Protein AF-X1BD32-F1 (afdb_monomer_lite)

Radius of gyration: 15.85 Å; chains: 1; bounding box: 41×22×46 Å

Secondary structure (DSSP, 8-state):
-------SS-HHHHHHHHHHSTTPPPP-GGG-----HHHHHHHHHHTTTTEEEEEEEEEE--TTHHHHHH-HHHHHTT-S-THHHHEEEEEEEEEE--

Organism: NCBI:txid412755

Foldseek 3Di:
DQKAAADLDDPVVVQVVQVPDPPDDDDPVVRYPNDQPVSVVVVVVVCVVFKDWPDKDFDWDCVCVVVCVVCVVVRVVRDPDCCSVTGPTMDIDIDTDD

Structure (mmCIF, N/CA/C/O backbone):
data_AF-X1BD32-F1
#
_entry.id   AF-X1BD32-F1
#
loop_
_atom_site.group_PDB
_atom_site.id
_atom_site.type_symbol
_atom_site.label_atom_id
_atom_site.label_alt_id
_atom_site.label_comp_id
_atom_site.label_asym_id
_atom_site.label_entity_id
_atom_site.label_seq_id
_atom_site.pdbx_PDB_ins_code
_atom_site.Cartn_x
_atom_site.Cartn_y
_atom_site.Cartn_z
_atom_site.occupancy
_atom_site.B_iso_or_equiv
_atom_site.auth_seq_id
_atom_site.auth_comp_id
_atom_site.auth_asym_id
_atom_site.auth_atom_id
_atom_site.pdbx_PDB_model_num
ATOM 1 N N . SER A 1 1 ? 0.622 5.946 14.887 1.00 58.03 1 SER A N 1
ATOM 2 C CA . SER A 1 1 ? 0.197 5.715 13.492 1.00 58.03 1 SER A CA 1
ATOM 3 C C . SER A 1 1 ? 0.683 4.340 13.071 1.00 58.03 1 SER A C 1
ATOM 5 O O . SER A 1 1 ? 1.657 3.856 13.636 1.00 58.03 1 SER A O 1
ATOM 7 N N . ILE A 1 2 ? -0.015 3.679 12.151 1.00 61.94 2 ILE A N 1
ATOM 8 C CA . ILE A 1 2 ? 0.370 2.348 11.664 1.00 61.94 2 ILE A CA 1
ATOM 9 C C . ILE A 1 2 ? 0.954 2.532 10.262 1.00 61.94 2 ILE A C 1
ATOM 11 O O . ILE A 1 2 ? 0.202 2.957 9.390 1.00 61.94 2 ILE A O 1
ATOM 15 N N . PRO A 1 3 ? 2.253 2.265 10.034 1.00 65.38 3 PRO A N 1
ATOM 16 C CA . PRO A 1 3 ? 2.875 2.505 8.737 1.00 65.38 3 PRO A CA 1
ATOM 17 C C . PRO A 1 3 ? 2.373 1.509 7.680 1.00 65.38 3 PRO A C 1
ATOM 19 O O . PRO A 1 3 ? 2.254 0.310 7.947 1.00 65.38 3 PRO A O 1
ATOM 22 N N . TYR A 1 4 ? 2.105 2.010 6.472 1.00 70.94 4 TYR A N 1
ATOM 23 C CA . TYR A 1 4 ? 1.751 1.231 5.281 1.00 70.94 4 TYR A CA 1
ATOM 24 C C . TYR A 1 4 ? 2.894 1.276 4.267 1.00 70.94 4 TYR A C 1
ATOM 26 O O . TYR A 1 4 ? 3.280 2.368 3.867 1.00 70.94 4 TYR A O 1
ATOM 34 N N . TRP A 1 5 ? 3.455 0.118 3.903 1.00 71.50 5 TRP A N 1
ATOM 35 C CA . TRP A 1 5 ? 4.610 0.030 3.005 1.00 71.50 5 TRP A CA 1
ATOM 36 C C . TRP A 1 5 ? 4.477 -1.196 2.083 1.00 71.50 5 TRP A C 1
ATOM 38 O O . TRP A 1 5 ? 4.628 -2.344 2.521 1.00 71.50 5 TRP A O 1
ATOM 48 N N . HIS A 1 6 ? 4.213 -0.946 0.800 1.00 77.25 6 HIS A N 1
ATOM 49 C CA . HIS A 1 6 ? 3.935 -1.952 -0.228 1.00 77.25 6 HIS A CA 1
ATOM 50 C C . HIS A 1 6 ? 5.109 -2.106 -1.209 1.00 77.25 6 HIS A C 1
ATOM 52 O O . HIS A 1 6 ? 5.806 -1.144 -1.513 1.00 77.25 6 HIS A O 1
ATOM 58 N N . LEU A 1 7 ? 5.320 -3.322 -1.727 1.00 81.69 7 LEU A N 1
ATOM 59 C CA . LEU A 1 7 ? 6.225 -3.580 -2.849 1.00 81.69 7 LEU A CA 1
ATOM 60 C C . LEU A 1 7 ? 5.409 -3.970 -4.081 1.00 81.69 7 LEU A C 1
ATOM 62 O O . LEU A 1 7 ? 4.757 -5.011 -4.077 1.00 81.69 7 LEU A O 1
ATOM 66 N N . LEU A 1 8 ? 5.505 -3.168 -5.142 1.00 82.62 8 LEU A N 1
ATOM 67 C CA . LEU A 1 8 ? 4.859 -3.449 -6.431 1.00 82.62 8 LEU A CA 1
ATOM 68 C C . LEU A 1 8 ? 5.576 -4.536 -7.240 1.00 82.62 8 LEU A C 1
ATOM 70 O O . LEU A 1 8 ? 4.963 -5.227 -8.053 1.00 82.62 8 LEU A O 1
ATOM 74 N N . PHE A 1 9 ? 6.879 -4.692 -7.019 1.00 84.88 9 PHE A N 1
ATOM 75 C CA . PHE A 1 9 ? 7.725 -5.629 -7.747 1.00 84.88 9 PHE A CA 1
ATOM 76 C C . PHE A 1 9 ? 8.258 -6.730 -6.827 1.00 84.88 9 PHE A C 1
ATOM 78 O O . PHE A 1 9 ? 8.369 -6.525 -5.613 1.00 84.88 9 PHE A O 1
ATOM 85 N N . PRO A 1 10 ? 8.620 -7.903 -7.384 1.00 85.94 10 PRO A N 1
ATOM 86 C CA . PRO A 1 10 ? 9.257 -8.958 -6.612 1.00 85.94 10 PRO A CA 1
ATOM 87 C C . PRO A 1 10 ? 10.497 -8.438 -5.886 1.00 85.94 10 PRO A C 1
ATOM 89 O O . PRO A 1 10 ? 11.314 -7.728 -6.468 1.00 85.94 10 PRO A O 1
ATOM 92 N N . ARG A 1 11 ? 10.665 -8.843 -4.624 1.00 84.44 11 ARG A N 1
ATOM 93 C CA . ARG A 1 11 ? 11.790 -8.419 -3.775 1.00 84.44 11 ARG A CA 1
ATOM 94 C C . ARG A 1 11 ? 13.144 -8.589 -4.462 1.00 84.44 11 ARG A C 1
ATOM 96 O O . ARG A 1 11 ? 13.970 -7.691 -4.377 1.00 84.44 11 ARG A O 1
ATOM 103 N N . GLN A 1 12 ? 13.351 -9.726 -5.125 1.00 86.31 12 GLN A N 1
ATOM 104 C CA . GLN A 1 12 ? 14.608 -10.032 -5.802 1.00 86.31 12 GLN A CA 1
ATOM 105 C C . GLN A 1 12 ? 14.920 -9.009 -6.901 1.00 86.31 12 GLN A C 1
ATOM 107 O O . GLN A 1 12 ? 16.020 -8.475 -6.939 1.00 86.31 12 GLN A O 1
ATOM 112 N N . LEU A 1 13 ? 13.916 -8.647 -7.704 1.00 87.62 13 LEU A N 1
ATOM 113 C CA . LEU A 1 13 ? 14.056 -7.641 -8.754 1.00 87.62 13 LEU A CA 1
ATOM 114 C C . LEU A 1 13 ? 14.390 -6.258 -8.178 1.00 87.62 13 LEU A C 1
ATOM 116 O O . LEU A 1 13 ? 15.257 -5.564 -8.694 1.00 87.62 13 LEU A O 1
ATOM 120 N N . VAL A 1 14 ? 13.719 -5.865 -7.089 1.00 87.44 14 VAL A N 1
ATOM 121 C CA . VAL A 1 14 ? 13.990 -4.585 -6.412 1.00 87.44 14 VAL A CA 1
ATOM 122 C C . VAL A 1 14 ? 15.406 -4.563 -5.843 1.00 87.44 14 VAL A C 1
ATOM 124 O O . VAL A 1 14 ? 16.103 -3.561 -5.969 1.00 87.44 14 VAL A O 1
ATOM 127 N N . LYS A 1 15 ? 15.846 -5.670 -5.241 1.00 85.81 15 LYS A N 1
ATOM 128 C CA . LYS A 1 15 ? 17.192 -5.801 -4.687 1.00 85.81 15 LYS A CA 1
ATOM 129 C C . LYS A 1 15 ? 18.257 -5.687 -5.780 1.00 85.81 15 LYS A C 1
ATOM 131 O O . LYS A 1 15 ? 19.146 -4.856 -5.651 1.00 85.81 15 LYS A O 1
ATOM 136 N N . GLU A 1 16 ? 18.110 -6.435 -6.871 1.00 89.50 16 GLU A N 1
ATOM 137 C CA . GLU A 1 16 ? 19.014 -6.367 -8.027 1.00 89.50 16 GLU A CA 1
ATOM 138 C C . GLU A 1 16 ? 19.050 -4.972 -8.658 1.00 89.50 16 GLU A C 1
ATOM 140 O O . GLU A 1 16 ? 20.098 -4.520 -9.108 1.00 89.50 16 GLU A O 1
ATOM 145 N N . PHE A 1 17 ? 17.910 -4.278 -8.700 1.00 88.75 17 PHE A N 1
ATOM 146 C CA . PHE A 1 17 ? 17.843 -2.908 -9.197 1.00 88.75 17 PHE A CA 1
ATOM 147 C C . PHE A 1 17 ? 18.625 -1.937 -8.305 1.00 88.75 17 PHE A C 1
ATOM 149 O O . PHE A 1 17 ? 19.418 -1.153 -8.815 1.00 88.75 17 PHE A O 1
ATOM 156 N N . ILE A 1 18 ? 18.438 -2.009 -6.982 1.00 88.12 18 ILE A N 1
ATOM 157 C CA . ILE A 1 18 ? 19.159 -1.162 -6.020 1.00 88.12 18 ILE A CA 1
ATOM 158 C C . ILE A 1 18 ? 20.666 -1.430 -6.087 1.00 88.12 18 ILE A C 1
ATOM 160 O O . ILE A 1 18 ? 21.444 -0.487 -6.079 1.00 88.12 18 ILE A O 1
ATOM 164 N N . GLU A 1 19 ? 21.079 -2.695 -6.191 1.00 88.00 19 GLU A N 1
ATOM 165 C CA . GLU A 1 19 ? 22.494 -3.082 -6.295 1.00 88.00 19 GLU A CA 1
ATOM 166 C C . GLU A 1 19 ? 23.172 -2.553 -7.568 1.00 88.00 19 GLU A C 1
ATOM 168 O O . GLU A 1 19 ? 24.378 -2.323 -7.568 1.00 88.00 19 GLU A O 1
ATOM 173 N N . LYS A 1 20 ? 22.409 -2.349 -8.648 1.00 89.62 20 LYS A N 1
ATOM 174 C CA . LYS A 1 20 ? 22.915 -1.850 -9.937 1.00 89.62 20 LYS A CA 1
ATOM 175 C C . LYS A 1 20 ? 22.911 -0.328 -10.065 1.00 89.62 20 LYS A C 1
ATOM 177 O O . LYS A 1 20 ? 23.497 0.186 -11.013 1.00 89.62 20 LYS A O 1
ATOM 182 N N . MET A 1 21 ? 22.227 0.385 -9.176 1.00 87.06 21 MET A N 1
ATOM 183 C CA . MET A 1 21 ? 22.062 1.834 -9.262 1.00 87.06 21 MET A CA 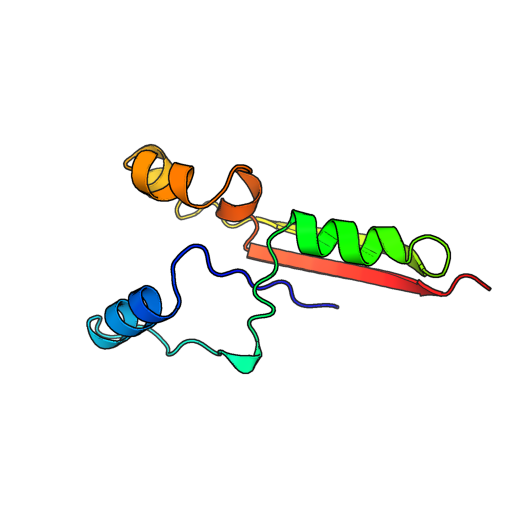1
ATOM 184 C C . MET A 1 21 ? 22.975 2.548 -8.270 1.00 87.06 21 MET A C 1
ATOM 186 O O . MET A 1 21 ? 22.964 2.265 -7.073 1.00 87.06 21 MET A O 1
ATOM 190 N N . GLU A 1 22 ? 23.719 3.540 -8.750 1.00 80.81 22 GLU A N 1
ATOM 191 C CA . GLU A 1 22 ? 24.474 4.429 -7.870 1.00 80.81 22 GLU A CA 1
ATOM 192 C C . GLU A 1 22 ? 23.514 5.346 -7.089 1.00 80.81 22 GLU A C 1
ATOM 194 O O . GLU A 1 22 ? 22.515 5.830 -7.619 1.00 80.81 22 GLU A O 1
ATOM 199 N N . ASN A 1 23 ? 23.822 5.610 -5.815 1.00 79.12 23 ASN A N 1
ATOM 200 C CA . ASN A 1 23 ? 23.112 6.568 -4.950 1.00 79.12 23 ASN A CA 1
ATOM 201 C C . ASN A 1 23 ? 21.661 6.224 -4.547 1.00 79.12 23 ASN A C 1
ATOM 203 O O . ASN A 1 23 ? 20.950 7.093 -4.035 1.00 79.12 23 ASN A O 1
ATOM 207 N N . ILE A 1 24 ? 21.215 4.970 -4.679 1.00 83.94 24 ILE A N 1
ATOM 208 C CA . ILE A 1 24 ? 19.925 4.532 -4.117 1.00 83.94 24 ILE A CA 1
ATOM 209 C C . ILE A 1 24 ? 20.120 3.964 -2.707 1.00 83.94 24 ILE A C 1
ATOM 211 O O . ILE A 1 24 ? 20.981 3.121 -2.460 1.00 83.94 24 ILE A O 1
ATOM 215 N N . ARG A 1 25 ? 19.302 4.422 -1.749 1.00 80.25 25 ARG A N 1
ATOM 216 C CA . ARG A 1 25 ? 19.341 3.899 -0.376 1.00 80.25 25 ARG A CA 1
ATOM 217 C C . ARG A 1 25 ? 18.871 2.440 -0.334 1.00 80.25 25 ARG A C 1
ATOM 219 O O . ARG A 1 25 ? 17.877 2.107 -0.981 1.00 80.25 25 ARG A O 1
ATOM 226 N N . PRO A 1 26 ? 19.508 1.590 0.491 1.00 76.88 26 PRO A N 1
ATOM 227 C CA . PRO A 1 26 ? 19.061 0.221 0.678 1.00 76.88 26 PRO A CA 1
ATOM 228 C C . PRO A 1 26 ? 17.642 0.174 1.249 1.00 76.88 26 PRO A C 1
ATOM 230 O O . PRO A 1 26 ? 17.225 1.013 2.055 1.00 76.88 26 PRO A O 1
ATOM 233 N N . LEU A 1 27 ? 16.902 -0.846 0.827 1.00 77.56 27 LEU A N 1
ATOM 234 C CA . LEU A 1 27 ? 15.529 -1.075 1.245 1.00 77.56 27 LEU A CA 1
ATOM 235 C C . LEU A 1 27 ? 15.481 -1.403 2.745 1.00 77.56 27 LEU A C 1
ATOM 237 O O . LEU A 1 27 ? 16.057 -2.393 3.193 1.00 77.56 27 LEU A O 1
ATOM 241 N N . ALA A 1 28 ? 14.761 -0.599 3.530 1.00 77.50 28 ALA A N 1
ATOM 242 C CA . ALA A 1 28 ? 14.539 -0.868 4.951 1.00 77.50 28 ALA A CA 1
ATOM 243 C C . ALA A 1 28 ? 13.512 -2.000 5.129 1.00 77.50 28 ALA A C 1
ATOM 245 O O . ALA A 1 28 ? 12.343 -1.757 5.427 1.00 77.50 28 ALA A O 1
ATOM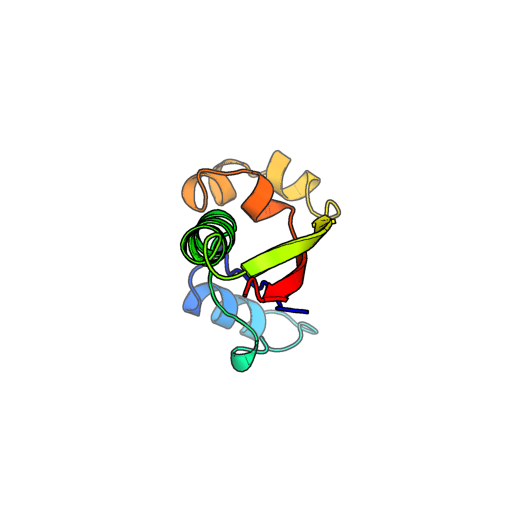 246 N N . GLU A 1 29 ? 13.939 -3.246 4.922 1.00 73.06 29 GLU A N 1
ATOM 247 C CA . GLU A 1 29 ? 13.036 -4.400 4.826 1.00 73.06 29 GLU A CA 1
ATOM 248 C C . GLU A 1 29 ? 12.145 -4.605 6.053 1.00 73.06 29 GLU A C 1
ATOM 250 O O . GLU A 1 29 ? 10.985 -4.986 5.908 1.00 73.06 29 GLU A O 1
ATOM 255 N N . SER A 1 30 ? 12.651 -4.300 7.249 1.00 74.56 30 SER A N 1
ATOM 256 C CA . SER A 1 30 ? 11.898 -4.392 8.506 1.00 74.56 30 SER A CA 1
ATOM 257 C C . SER A 1 30 ? 10.691 -3.452 8.572 1.00 74.56 30 SER A C 1
ATOM 259 O O . SER A 1 30 ? 9.811 -3.644 9.407 1.00 74.56 30 SER A O 1
ATOM 261 N N . LYS A 1 31 ? 10.626 -2.446 7.692 1.00 71.69 31 LYS A N 1
ATOM 262 C CA . LYS A 1 31 ? 9.516 -1.490 7.602 1.00 71.69 31 LYS A CA 1
ATOM 263 C C . LYS A 1 31 ? 8.456 -1.896 6.575 1.00 71.69 31 LYS A C 1
ATOM 265 O O . LYS A 1 31 ? 7.389 -1.291 6.547 1.00 71.69 31 LYS A O 1
ATOM 270 N N . LEU A 1 32 ? 8.714 -2.920 5.755 1.00 74.44 32 LEU A N 1
ATOM 271 C CA . LEU A 1 32 ? 7.790 -3.388 4.721 1.00 74.44 32 LEU A CA 1
ATOM 272 C C . LEU A 1 32 ? 6.769 -4.368 5.303 1.00 74.44 32 LEU A C 1
ATOM 274 O O . LEU A 1 32 ? 7.075 -5.541 5.513 1.00 74.44 32 LEU A O 1
ATOM 278 N N . ASN A 1 33 ? 5.523 -3.928 5.478 1.00 74.44 33 ASN A N 1
ATOM 279 C CA . ASN A 1 33 ? 4.431 -4.846 5.820 1.00 74.44 33 ASN A CA 1
ATOM 280 C C . ASN A 1 33 ? 3.950 -5.670 4.605 1.00 74.44 33 ASN A C 1
ATOM 282 O O . ASN A 1 33 ? 3.310 -6.705 4.781 1.00 74.44 33 ASN A O 1
ATOM 286 N N . ARG A 1 34 ? 4.308 -5.250 3.378 1.00 78.88 34 ARG A N 1
ATOM 287 C CA . ARG A 1 34 ? 3.980 -5.915 2.100 1.00 78.88 34 ARG A CA 1
ATOM 288 C C . ARG A 1 34 ? 2.480 -6.087 1.875 1.00 78.88 34 ARG A C 1
ATOM 290 O O . ARG A 1 34 ? 2.047 -6.983 1.147 1.00 78.88 34 ARG A O 1
ATOM 297 N N . TRP A 1 35 ? 1.669 -5.260 2.516 1.00 83.94 35 TRP A N 1
ATOM 298 C CA . TRP A 1 35 ? 0.233 -5.282 2.312 1.00 83.94 35 TRP A CA 1
ATOM 299 C C . TRP A 1 35 ? -0.100 -4.425 1.100 1.00 83.94 35 TRP A C 1
ATOM 301 O O . TRP A 1 35 ? 0.392 -3.314 0.974 1.00 83.94 35 TRP A O 1
ATOM 311 N N . SER A 1 36 ? -0.951 -4.939 0.215 1.00 84.62 36 SER A N 1
ATOM 312 C CA . SER A 1 36 ? -1.702 -4.083 -0.706 1.00 84.62 36 SER A CA 1
ATOM 313 C C . SER A 1 36 ? -2.674 -3.213 0.094 1.00 84.62 36 SER A C 1
ATOM 315 O O . SER A 1 36 ? -3.118 -3.647 1.165 1.00 84.62 36 SER A O 1
ATOM 317 N N . LEU A 1 37 ? -3.118 -2.091 -0.466 1.00 86.31 37 LEU A N 1
ATOM 318 C CA . LEU A 1 37 ? -4.085 -1.188 0.160 1.00 86.31 37 LEU A CA 1
ATOM 319 C C . LEU A 1 37 ? -5.324 -1.931 0.684 1.00 86.31 37 LEU A C 1
ATOM 321 O O . LEU A 1 37 ? -5.683 -1.811 1.851 1.00 86.31 37 LEU A O 1
ATOM 325 N N . ILE A 1 38 ? -5.889 -2.829 -0.125 1.00 87.62 38 ILE A N 1
ATOM 326 C CA . ILE A 1 38 ? -7.063 -3.628 0.266 1.00 87.62 38 ILE A CA 1
ATOM 327 C C . ILE A 1 38 ? -6.790 -4.569 1.431 1.00 87.62 38 ILE A C 1
ATOM 329 O O . ILE A 1 38 ? -7.635 -4.724 2.303 1.00 87.62 38 ILE A O 1
ATOM 333 N N . LYS A 1 39 ? -5.610 -5.193 1.492 1.00 88.06 39 LYS A N 1
ATOM 334 C CA . LYS A 1 39 ? -5.242 -6.034 2.643 1.00 88.06 39 LYS A CA 1
ATOM 335 C C . LYS A 1 39 ? -5.176 -5.197 3.916 1.00 88.06 39 LYS A C 1
ATOM 337 O O . LYS A 1 39 ? -5.646 -5.655 4.954 1.00 88.06 39 LYS A O 1
ATOM 342 N N . PHE A 1 40 ? -4.635 -3.981 3.828 1.00 88.94 40 PHE A N 1
ATOM 343 C CA . PHE A 1 40 ? -4.618 -3.048 4.948 1.00 88.94 40 PHE A CA 1
ATOM 344 C C . PHE A 1 40 ? -6.046 -2.655 5.357 1.00 88.94 40 PHE A C 1
ATOM 346 O O . PHE A 1 40 ? -6.385 -2.753 6.534 1.00 88.94 40 PHE A O 1
ATOM 353 N N . HIS A 1 41 ? -6.911 -2.279 4.409 1.00 88.31 41 HIS A N 1
ATOM 354 C CA . HIS A 1 41 ? -8.310 -1.931 4.694 1.00 88.31 41 HIS A CA 1
ATOM 355 C C . HIS A 1 41 ? -9.081 -3.096 5.313 1.00 88.31 41 HIS A C 1
ATOM 357 O O . HIS A 1 41 ? -9.652 -2.940 6.389 1.00 88.31 41 HIS A O 1
ATOM 363 N N . ASN A 1 42 ? -9.028 -4.272 4.689 1.00 91.19 42 ASN A N 1
ATOM 364 C 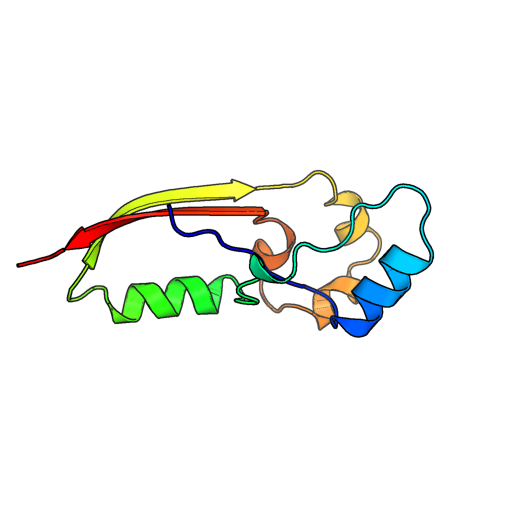CA . ASN A 1 42 ? -9.730 -5.471 5.142 1.00 91.19 42 ASN A CA 1
ATOM 365 C C . ASN A 1 42 ? -9.285 -5.908 6.538 1.00 91.19 42 ASN A C 1
ATOM 367 O O . ASN A 1 42 ? -10.106 -6.380 7.325 1.00 91.19 42 ASN A O 1
ATOM 371 N N . LEU A 1 43 ? -7.996 -5.750 6.860 1.00 89.94 43 LEU A N 1
ATOM 372 C CA . LEU A 1 43 ? -7.498 -6.041 8.198 1.00 89.94 43 LEU A CA 1
ATOM 373 C C . LEU A 1 43 ? -8.234 -5.195 9.232 1.00 89.94 43 LEU A C 1
ATOM 375 O O . LEU A 1 43 ? -8.769 -5.745 10.186 1.00 89.94 43 LEU A O 1
ATOM 379 N N . TRP A 1 44 ? -8.272 -3.876 9.054 1.00 89.38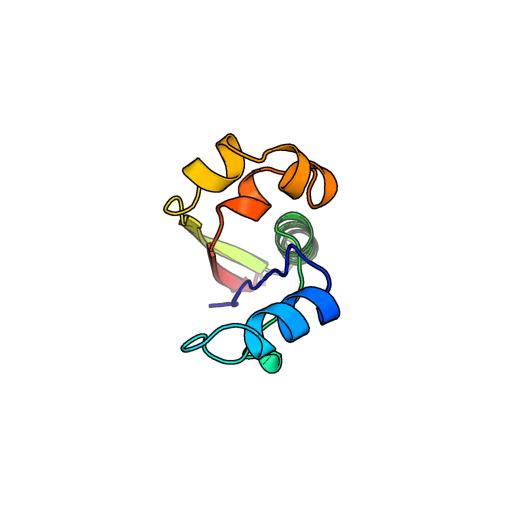 44 TRP A N 1
ATOM 380 C CA . TRP A 1 44 ? -8.881 -2.988 10.044 1.00 89.38 44 TRP A CA 1
ATOM 381 C C . TRP A 1 44 ? -10.399 -3.076 10.063 1.00 89.38 44 TRP A C 1
ATOM 383 O O . TRP A 1 44 ? -10.992 -2.950 11.132 1.00 89.38 44 TRP A O 1
ATOM 393 N N . GLU A 1 45 ? -11.011 -3.372 8.920 1.00 91.25 45 GLU A N 1
ATOM 394 C CA . GLU A 1 45 ? -12.443 -3.631 8.834 1.00 91.25 45 GLU A CA 1
ATOM 395 C C . GLU A 1 45 ? -12.843 -4.867 9.650 1.00 91.25 45 GLU A C 1
ATOM 397 O O . GLU A 1 45 ? -13.837 -4.837 10.367 1.00 91.25 45 GLU A O 1
ATOM 402 N N . LYS A 1 46 ? -12.015 -5.921 9.674 1.00 94.25 46 LYS A N 1
ATOM 403 C CA . LYS A 1 46 ? -12.245 -7.106 10.524 1.00 94.25 46 LYS A CA 1
ATOM 404 C C . LYS A 1 46 ? -12.314 -6.777 12.023 1.00 94.25 46 LYS A C 1
ATOM 406 O O . LYS A 1 46 ? -12.910 -7.533 12.788 1.00 94.25 46 LYS A O 1
ATOM 411 N N . TYR A 1 47 ? -11.694 -5.680 12.452 1.00 93.31 47 TYR A N 1
ATOM 412 C CA . TYR A 1 47 ? -11.707 -5.223 13.842 1.00 93.31 47 TYR A CA 1
ATOM 413 C C . TYR A 1 47 ? -12.673 -4.058 14.081 1.00 93.31 47 TYR A C 1
ATOM 415 O O . TYR A 1 47 ? -12.630 -3.471 15.162 1.00 93.31 47 TYR A O 1
ATOM 423 N N . SER A 1 48 ? -13.555 -3.721 13.134 1.00 92.38 48 SER A N 1
ATOM 424 C CA . SER A 1 48 ? -14.497 -2.598 13.265 1.00 92.38 48 SER A CA 1
ATOM 425 C C . SER A 1 48 ? -15.443 -2.742 14.464 1.00 92.38 48 SER A C 1
ATOM 427 O O . SER A 1 48 ? -15.843 -1.748 15.064 1.00 92.38 48 SER A O 1
ATOM 429 N N . ASN A 1 49 ? -15.712 -3.977 14.898 1.00 94.31 49 ASN A N 1
ATOM 430 C CA . ASN A 1 49 ? -16.476 -4.282 16.110 1.00 94.31 49 ASN A CA 1
ATOM 431 C C . ASN A 1 49 ? -15.733 -3.983 17.426 1.00 94.31 49 ASN A C 1
ATOM 433 O O . ASN A 1 49 ? -16.360 -3.902 18.476 1.00 94.31 49 ASN A O 1
ATOM 437 N N . LYS A 1 50 ? -14.403 -3.853 17.395 1.00 94.94 50 LYS A N 1
ATOM 438 C CA . LYS A 1 50 ? -13.551 -3.599 18.573 1.00 94.94 50 LYS A CA 1
ATOM 439 C C . LYS A 1 50 ? -12.863 -2.240 18.517 1.00 94.94 50 LYS A C 1
ATOM 441 O O . LYS A 1 50 ? -12.435 -1.725 19.549 1.00 94.94 50 LYS A O 1
ATOM 446 N N . LEU A 1 51 ? -12.706 -1.677 17.325 1.00 94.56 51 LEU A N 1
ATOM 447 C CA . LEU A 1 51 ? -11.941 -0.470 17.059 1.00 94.56 51 LEU A CA 1
ATOM 448 C C . LEU A 1 51 ? -12.775 0.498 16.224 1.00 94.56 51 LEU A C 1
ATOM 450 O O . LEU A 1 51 ? -13.129 0.223 15.082 1.00 94.56 51 LEU A O 1
ATOM 454 N N . LYS A 1 52 ? -13.005 1.692 16.765 1.00 93.94 52 LYS A N 1
ATOM 455 C CA . LYS A 1 52 ? -13.570 2.818 16.030 1.00 93.94 52 LYS A CA 1
ATOM 456 C C . LYS A 1 52 ? -12.445 3.600 15.364 1.00 93.94 52 LYS A C 1
ATOM 458 O O . LYS A 1 52 ? -11.540 4.090 16.040 1.00 93.94 52 LYS A O 1
ATOM 463 N N . LYS A 1 53 ? -12.512 3.755 14.043 1.00 93.25 53 LYS A N 1
ATOM 464 C CA . LYS A 1 53 ? -11.614 4.624 13.271 1.00 93.25 53 LYS A CA 1
ATOM 465 C C . LYS A 1 53 ? -11.949 6.090 13.584 1.00 93.25 53 LYS A C 1
ATOM 467 O O . LYS A 1 53 ? -13.053 6.537 13.296 1.00 93.25 53 LYS A O 1
ATOM 472 N N . ILE A 1 54 ? -11.028 6.815 14.219 1.00 95.25 54 ILE A N 1
ATOM 473 C CA . ILE A 1 54 ? -11.200 8.229 14.607 1.00 95.25 54 ILE A CA 1
ATOM 474 C C . ILE A 1 54 ? -10.626 9.164 13.549 1.00 95.25 54 ILE A C 1
ATOM 476 O O . ILE A 1 54 ? -11.211 10.197 13.245 1.00 95.25 54 ILE A O 1
ATOM 480 N N . LYS A 1 55 ? -9.473 8.797 12.985 1.00 91.38 55 LYS A N 1
ATOM 481 C CA . LYS A 1 55 ? -8.812 9.556 11.925 1.00 91.38 55 LYS A CA 1
ATOM 482 C C . LYS A 1 55 ? -8.266 8.599 10.883 1.00 91.38 55 LYS A C 1
ATOM 484 O O . LYS A 1 55 ? -7.722 7.555 11.241 1.00 91.38 55 LYS A O 1
ATOM 489 N N . TYR A 1 56 ? -8.398 8.988 9.623 1.00 90.56 56 TYR A N 1
ATOM 490 C CA . TYR A 1 56 ? -7.856 8.284 8.474 1.00 90.56 56 TYR A CA 1
ATOM 491 C C . TYR A 1 56 ? -7.293 9.306 7.496 1.00 90.56 56 TYR A C 1
ATOM 493 O O . TYR A 1 56 ? -7.989 10.258 7.145 1.00 90.56 56 TYR A O 1
ATOM 501 N N . LYS A 1 57 ? -6.038 9.137 7.096 1.00 90.25 57 LYS A N 1
ATOM 502 C CA . LYS A 1 57 ? -5.390 9.980 6.096 1.00 90.25 57 LYS A CA 1
ATOM 503 C C . LYS A 1 57 ? -4.524 9.112 5.199 1.00 90.25 57 LYS A C 1
ATOM 505 O O . LYS A 1 57 ? -3.718 8.333 5.700 1.00 90.25 57 LYS A O 1
ATOM 510 N N . GLU A 1 58 ? -4.669 9.299 3.897 1.00 90.56 58 GLU A N 1
ATOM 511 C CA . GLU A 1 58 ? -3.749 8.770 2.896 1.00 90.56 58 GLU A CA 1
ATOM 512 C C . GLU A 1 58 ? -2.904 9.920 2.358 1.00 90.56 58 GLU A C 1
ATOM 514 O O . GLU A 1 58 ? -3.405 11.022 2.120 1.00 90.56 58 GLU A O 1
ATOM 519 N N . SER A 1 59 ? -1.612 9.668 2.212 1.00 89.62 59 SER A N 1
ATOM 520 C CA . SER A 1 59 ? -0.685 10.557 1.528 1.00 89.62 59 SER A CA 1
ATOM 521 C C . SER A 1 59 ? -0.468 10.007 0.128 1.00 89.62 59 SER A C 1
ATOM 523 O O . SER A 1 59 ? -0.081 8.848 -0.030 1.00 89.62 59 SER A O 1
ATOM 525 N N . LEU A 1 60 ? -0.732 10.840 -0.876 1.00 90.19 60 LEU A N 1
ATOM 526 C CA . LEU A 1 60 ? -0.530 10.489 -2.274 1.00 90.19 60 LEU A CA 1
ATOM 527 C C . LEU A 1 60 ? 0.834 10.994 -2.745 1.00 90.19 60 LEU A C 1
ATOM 529 O O . LEU A 1 60 ? 1.207 12.132 -2.459 1.00 90.19 60 LEU A O 1
ATOM 533 N N . ASN A 1 61 ? 1.541 10.169 -3.507 1.00 88.25 61 ASN A N 1
ATOM 534 C CA . ASN A 1 61 ? 2.706 10.555 -4.282 1.00 88.25 61 ASN A CA 1
ATOM 535 C C . ASN A 1 61 ? 2.383 10.376 -5.767 1.00 88.25 61 ASN A C 1
ATOM 537 O O . ASN A 1 61 ? 2.254 9.261 -6.268 1.00 88.25 61 ASN A O 1
ATOM 541 N N . ILE A 1 62 ? 2.264 11.503 -6.464 1.00 91.62 62 ILE A N 1
ATOM 542 C CA . ILE A 1 62 ? 1.942 11.552 -7.891 1.00 91.62 62 ILE A CA 1
ATOM 543 C C . ILE A 1 62 ? 3.143 11.933 -8.767 1.00 91.62 62 ILE A C 1
ATOM 545 O O . ILE A 1 62 ? 2.985 12.092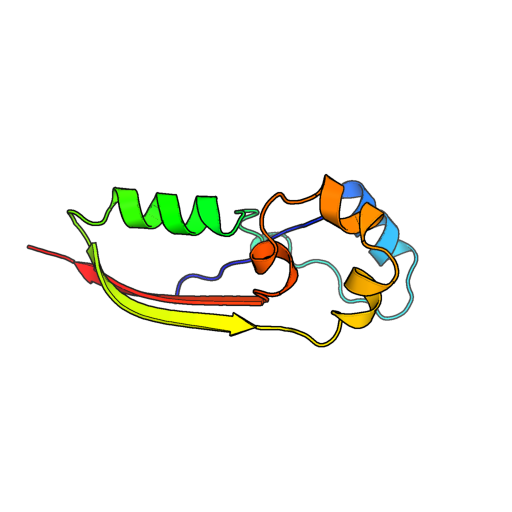 -9.974 1.00 91.62 62 ILE A O 1
ATOM 549 N N . PHE A 1 63 ? 4.345 12.058 -8.190 1.00 89.62 63 PHE A N 1
ATOM 550 C CA . PHE A 1 63 ? 5.552 12.479 -8.915 1.00 89.62 63 PHE A CA 1
ATOM 551 C C . PHE A 1 63 ? 5.979 11.514 -10.028 1.00 89.62 63 PHE A C 1
ATOM 553 O O . PHE A 1 63 ? 6.784 11.894 -10.867 1.00 89.62 63 PHE A O 1
ATOM 560 N N . HIS A 1 64 ? 5.460 10.284 -10.031 1.00 86.88 64 HIS A N 1
ATOM 561 C CA . HIS A 1 64 ? 5.813 9.231 -10.990 1.00 86.88 64 HIS A CA 1
ATOM 562 C C . HIS A 1 64 ? 4.639 8.839 -11.903 1.00 86.88 64 HIS A C 1
ATOM 564 O O . HIS A 1 64 ? 4.656 7.774 -12.526 1.00 86.88 64 HIS A O 1
ATOM 570 N N . LEU A 1 65 ? 3.573 9.649 -11.936 1.00 90.88 65 LEU A N 1
ATOM 571 C CA . LEU A 1 65 ? 2.391 9.373 -12.758 1.00 90.88 65 LEU A CA 1
ATOM 572 C C . LEU A 1 65 ? 2.718 9.322 -14.249 1.00 90.88 65 LEU A C 1
ATOM 574 O O . LEU A 1 65 ? 2.167 8.489 -14.964 1.00 90.88 65 LEU A O 1
ATOM 578 N N . ASP A 1 66 ? 3.623 10.181 -14.699 1.00 93.12 66 ASP A N 1
ATOM 579 C CA . ASP A 1 66 ? 4.139 10.215 -16.062 1.00 93.12 66 ASP A CA 1
ATOM 580 C C . ASP A 1 66 ? 4.703 8.852 -16.489 1.00 93.12 66 ASP A C 1
ATOM 582 O O . ASP A 1 66 ? 4.328 8.331 -17.539 1.00 93.12 66 ASP A O 1
ATOM 586 N N . LEU A 1 67 ? 5.504 8.210 -15.635 1.00 91.44 67 LEU A N 1
ATOM 587 C CA . LEU A 1 67 ? 6.064 6.881 -15.892 1.00 91.44 67 LEU A CA 1
ATOM 588 C C . LEU A 1 67 ? 4.979 5.803 -15.971 1.00 91.44 67 LEU A C 1
ATOM 590 O O . LEU A 1 67 ? 5.047 4.912 -16.821 1.00 91.44 67 LEU A O 1
ATOM 594 N N . ILE A 1 68 ? 3.965 5.879 -15.105 1.00 91.19 68 ILE A N 1
ATOM 595 C CA . ILE A 1 68 ? 2.828 4.948 -15.125 1.00 91.19 68 ILE A CA 1
ATOM 596 C C . ILE A 1 68 ? 2.039 5.103 -16.427 1.00 91.19 68 ILE A C 1
ATOM 598 O O . ILE A 1 68 ? 1.666 4.104 -17.045 1.00 91.19 68 ILE A O 1
ATOM 602 N N . MET A 1 69 ? 1.806 6.343 -16.858 1.00 92.12 69 MET A N 1
ATOM 603 C CA . MET A 1 69 ? 1.095 6.657 -18.097 1.00 92.12 69 MET A CA 1
ATOM 604 C C . MET A 1 69 ? 1.890 6.257 -19.341 1.00 92.12 69 MET A C 1
ATOM 606 O O . MET A 1 69 ? 1.296 5.794 -20.312 1.00 92.12 69 MET A O 1
ATOM 610 N N . GLN A 1 70 ? 3.215 6.403 -19.312 1.00 96.25 70 GLN A N 1
ATOM 611 C CA . GLN A 1 70 ? 4.095 6.037 -20.419 1.00 96.25 70 GLN A CA 1
ATOM 612 C C . GLN A 1 70 ? 4.235 4.515 -20.571 1.00 96.25 70 GLN A C 1
ATOM 614 O O . GLN A 1 70 ? 4.291 4.012 -21.693 1.00 96.25 70 GLN A O 1
ATOM 619 N N . TYR A 1 71 ? 4.251 3.767 -19.462 1.00 94.00 71 TYR A N 1
ATOM 620 C CA . TYR A 1 71 ? 4.467 2.314 -19.458 1.00 94.00 71 TYR A CA 1
ATOM 621 C C . TYR A 1 71 ? 3.371 1.537 -18.705 1.00 94.00 71 TYR A C 1
ATOM 623 O O . TYR A 1 71 ? 3.670 0.757 -17.795 1.00 94.00 71 TYR A O 1
ATOM 631 N N . PRO A 1 72 ? 2.086 1.667 -19.080 1.00 91.31 72 PRO A N 1
ATOM 632 C CA . PRO A 1 72 ? 0.974 1.141 -18.287 1.00 91.31 72 PRO A CA 1
ATOM 633 C C . PRO A 1 72 ? 0.985 -0.389 -18.160 1.00 91.31 72 PRO A C 1
ATOM 635 O O . PRO A 1 72 ? 0.560 -0.935 -17.140 1.00 91.31 72 PRO A O 1
ATOM 638 N N . SER A 1 73 ? 1.508 -1.108 -19.158 1.00 91.50 73 SER A N 1
ATOM 639 C CA . SER A 1 73 ? 1.632 -2.574 -19.135 1.00 91.50 73 SER A CA 1
ATOM 640 C C . SER A 1 73 ? 2.547 -3.077 -18.010 1.00 91.50 73 SER A C 1
ATOM 642 O O . SER A 1 73 ? 2.265 -4.121 -17.410 1.00 91.50 73 SER A O 1
ATOM 644 N N . CYS A 1 74 ? 3.587 -2.313 -17.661 1.00 89.06 74 CYS A N 1
ATOM 645 C CA . CYS A 1 74 ? 4.513 -2.639 -16.576 1.00 89.06 74 CYS A CA 1
ATOM 646 C C . CYS A 1 74 ? 3.818 -2.658 -15.208 1.00 89.06 74 CYS A C 1
ATOM 648 O O . CYS A 1 74 ? 4.178 -3.471 -14.355 1.00 89.06 74 CYS A O 1
ATOM 650 N N . PHE A 1 75 ? 2.798 -1.816 -15.019 1.00 89.69 75 PHE A N 1
ATOM 651 C CA . PHE A 1 75 ? 2.094 -1.647 -13.744 1.00 89.69 75 PHE A CA 1
ATOM 652 C C . PHE A 1 75 ? 0.777 -2.423 -13.677 1.00 89.69 75 PHE A C 1
ATOM 654 O O . PHE A 1 75 ? 0.446 -2.977 -12.629 1.00 89.69 75 PHE A O 1
ATOM 661 N N . LYS A 1 76 ? 0.049 -2.544 -14.795 1.00 88.12 76 LYS A N 1
ATOM 662 C CA . LYS A 1 76 ? -1.250 -3.238 -14.854 1.00 88.12 76 LYS A CA 1
ATOM 663 C C . LYS A 1 76 ? -1.163 -4.703 -14.417 1.00 88.12 76 LYS A C 1
ATOM 665 O O . LYS A 1 76 ? -2.087 -5.218 -13.804 1.00 88.12 76 LYS A O 1
ATOM 670 N N . SER A 1 77 ? -0.038 -5.369 -14.680 1.00 87.31 77 SER A N 1
ATOM 671 C CA . SER A 1 77 ? 0.193 -6.753 -14.232 1.00 87.31 77 SER A CA 1
ATOM 672 C C . SER A 1 77 ? 0.491 -6.893 -12.731 1.00 87.31 77 SER A C 1
ATOM 674 O O . SER A 1 77 ? 0.587 -8.014 -12.235 1.00 87.31 77 SER A O 1
ATOM 676 N N . LYS A 1 78 ? 0.685 -5.783 -12.004 1.00 85.44 78 LYS A N 1
ATOM 677 C CA . LYS A 1 78 ? 1.114 -5.771 -10.592 1.00 85.44 78 LYS A CA 1
ATOM 678 C C . LYS A 1 78 ? -0.015 -5.462 -9.623 1.00 85.44 78 LYS A C 1
ATOM 680 O O . LYS A 1 78 ? 0.067 -5.817 -8.451 1.00 85.44 78 LYS A O 1
ATOM 685 N N . THR A 1 79 ? -1.067 -4.801 -10.091 1.00 87.25 79 THR A N 1
ATOM 686 C CA . THR A 1 79 ? -2.199 -4.412 -9.257 1.00 87.25 79 THR A CA 1
ATOM 687 C C . THR A 1 79 ? -3.459 -4.237 -10.093 1.00 87.25 79 THR A C 1
ATOM 689 O O . THR A 1 79 ? -3.415 -3.697 -11.193 1.00 87.25 79 THR A O 1
ATOM 692 N N . ASN A 1 80 ? -4.596 -4.638 -9.522 1.00 85.69 80 ASN A N 1
ATOM 693 C CA . ASN A 1 80 ? -5.922 -4.352 -10.076 1.00 85.69 80 ASN A CA 1
ATOM 694 C C . ASN A 1 80 ? -6.459 -2.975 -9.646 1.00 85.69 80 ASN A C 1
ATOM 696 O O . ASN A 1 80 ? -7.501 -2.547 -10.128 1.00 85.69 80 ASN A O 1
ATOM 700 N N . TYR A 1 81 ? -5.766 -2.299 -8.727 1.00 86.94 81 TYR A N 1
ATOM 701 C CA . TYR A 1 81 ? -6.207 -1.053 -8.104 1.00 86.94 81 TYR A CA 1
ATOM 702 C C . TYR A 1 81 ? -5.158 0.026 -8.317 1.00 86.94 81 TYR A C 1
ATOM 704 O O . TYR A 1 81 ? -3.993 -0.165 -7.956 1.00 86.94 81 TYR A O 1
ATOM 712 N N . PHE A 1 82 ? -5.580 1.145 -8.901 1.00 88.12 82 PHE A N 1
ATOM 713 C CA . PHE A 1 82 ? -4.706 2.273 -9.205 1.00 88.12 82 PHE A CA 1
ATOM 714 C C . PHE A 1 82 ? -4.118 2.906 -7.941 1.00 88.12 82 PHE A C 1
ATOM 716 O O . PHE A 1 82 ? -2.941 3.243 -7.923 1.00 88.12 82 PHE A O 1
ATOM 723 N N . ASP A 1 83 ? -4.885 2.948 -6.852 1.00 89.12 83 ASP A N 1
ATOM 724 C CA . ASP A 1 83 ? -4.454 3.532 -5.578 1.00 89.12 83 ASP A CA 1
ATOM 725 C C . ASP A 1 83 ? -3.197 2.857 -5.006 1.00 89.12 83 ASP A C 1
ATOM 727 O O . ASP A 1 83 ? -2.378 3.507 -4.364 1.00 89.12 83 ASP A O 1
ATOM 731 N N . ASN A 1 84 ? -2.955 1.577 -5.322 1.00 87.31 84 ASN A N 1
ATOM 732 C CA . ASN A 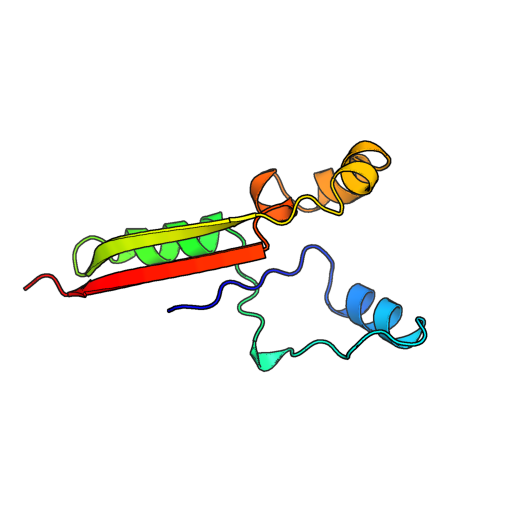1 84 ? -1.708 0.895 -4.950 1.00 87.31 84 ASN A CA 1
ATOM 733 C C . ASN A 1 84 ? -0.453 1.505 -5.602 1.00 87.31 84 ASN A C 1
ATOM 735 O O . ASN A 1 84 ? 0.650 1.177 -5.169 1.00 87.31 84 ASN A O 1
ATOM 739 N N . LEU A 1 85 ? -0.612 2.311 -6.656 1.00 89.25 85 LEU A N 1
ATOM 740 C CA . LEU A 1 85 ? 0.470 2.968 -7.391 1.00 89.25 85 LEU A CA 1
ATOM 741 C C . LEU A 1 85 ? 0.753 4.387 -6.892 1.00 89.25 85 LEU A C 1
ATOM 743 O O . LEU A 1 85 ? 1.850 4.885 -7.120 1.00 89.25 85 LEU A O 1
ATOM 747 N N . ILE A 1 86 ? -0.223 5.031 -6.245 1.00 89.56 86 ILE A N 1
ATOM 748 C CA . ILE A 1 86 ? -0.147 6.450 -5.868 1.00 89.56 86 ILE A CA 1
ATOM 749 C C . ILE A 1 86 ? -0.207 6.686 -4.357 1.00 89.56 86 ILE A C 1
ATOM 751 O O . ILE A 1 86 ? 0.201 7.750 -3.903 1.00 89.56 86 ILE A O 1
ATOM 755 N N . VAL A 1 87 ? -0.700 5.733 -3.559 1.00 88.31 87 VAL A N 1
ATOM 756 C CA . VAL A 1 87 ? -0.707 5.847 -2.094 1.00 88.31 87 VAL A CA 1
ATOM 757 C C . VAL A 1 87 ? 0.686 5.524 -1.559 1.00 88.31 87 VAL A C 1
ATOM 759 O O . VAL A 1 87 ? 1.125 4.374 -1.579 1.00 88.31 87 VAL A O 1
ATOM 762 N N . ASP A 1 88 ? 1.354 6.549 -1.038 1.00 84.38 88 ASP A N 1
ATOM 763 C CA . ASP A 1 88 ? 2.703 6.476 -0.465 1.00 84.38 88 ASP A CA 1
ATOM 764 C C . ASP A 1 88 ? 2.680 6.180 1.040 1.00 84.38 88 ASP A C 1
ATOM 766 O O . ASP A 1 88 ? 3.595 5.582 1.601 1.00 84.38 88 ASP A O 1
ATOM 770 N N . GLY A 1 89 ? 1.594 6.551 1.720 1.00 84.25 89 GLY A N 1
ATOM 771 C CA . GLY A 1 89 ? 1.463 6.314 3.149 1.00 84.25 89 GLY A CA 1
ATOM 772 C C . GLY A 1 89 ? 0.030 6.383 3.641 1.00 84.25 89 GLY A C 1
ATOM 773 O O . GLY A 1 89 ? -0.815 7.071 3.073 1.00 84.25 89 GLY A O 1
ATOM 774 N N . ILE A 1 90 ? -0.229 5.676 4.739 1.00 88.25 90 ILE A N 1
ATOM 775 C CA . ILE A 1 90 ? -1.518 5.681 5.427 1.00 88.25 90 ILE A CA 1
ATOM 776 C C . ILE A 1 90 ? -1.272 5.976 6.902 1.00 88.25 90 ILE A C 1
ATOM 778 O O . ILE A 1 90 ? -0.446 5.338 7.554 1.00 88.25 90 ILE A O 1
ATOM 782 N N . GLU A 1 91 ? -2.028 6.919 7.447 1.00 87.56 91 GLU A N 1
ATOM 783 C CA . GLU A 1 91 ? -2.086 7.214 8.868 1.00 87.56 91 GLU A CA 1
ATOM 784 C C . GLU A 1 91 ? -3.492 6.949 9.393 1.00 87.56 91 GLU A C 1
ATOM 786 O O . GLU A 1 91 ? -4.475 7.542 8.942 1.00 87.56 91 GLU A O 1
ATOM 791 N N . VAL A 1 92 ? -3.586 6.078 10.398 1.00 89.19 92 VAL A N 1
ATOM 792 C CA . VAL A 1 92 ? -4.859 5.759 11.048 1.00 89.19 92 VAL A CA 1
ATOM 793 C C . VAL A 1 92 ? -4.738 5.885 12.559 1.00 89.19 92 VAL A C 1
ATOM 795 O O . VAL A 1 92 ? -3.744 5.454 13.154 1.00 89.19 92 VAL A O 1
ATOM 798 N N . LEU A 1 93 ? -5.767 6.474 13.171 1.00 90.62 93 LEU A N 1
ATOM 799 C CA . LEU A 1 93 ? -5.975 6.506 14.615 1.00 90.62 93 LEU A CA 1
ATOM 800 C C . LEU A 1 93 ? -7.238 5.716 14.955 1.00 90.62 93 LEU A C 1
ATOM 802 O O . LEU A 1 93 ? -8.327 6.049 14.481 1.00 90.62 93 LEU A O 1
ATOM 806 N N . PHE A 1 94 ? -7.091 4.708 15.810 1.00 92.75 94 PHE A N 1
ATOM 807 C CA . PHE A 1 94 ? -8.197 3.904 16.319 1.00 92.75 94 PHE A CA 1
ATOM 808 C C . PHE A 1 94 ? -8.448 4.192 17.799 1.00 92.75 94 PHE A C 1
ATOM 810 O O . PHE A 1 94 ? -7.512 4.422 18.563 1.00 92.75 94 PHE A O 1
ATOM 817 N N . LYS A 1 95 ? -9.715 4.123 18.207 1.00 94.75 95 LYS A N 1
ATOM 818 C CA . LYS A 1 95 ? -10.149 4.097 19.606 1.00 94.75 95 LYS A CA 1
ATOM 819 C C . LYS A 1 95 ? -10.825 2.759 19.881 1.00 94.75 95 LYS A C 1
ATOM 821 O O . LYS A 1 95 ? -11.682 2.345 19.106 1.00 94.75 95 LYS A O 1
ATOM 826 N N . LYS A 1 96 ? -10.467 2.095 20.978 1.00 95.12 96 LYS A N 1
ATOM 827 C CA . LYS A 1 96 ? -11.145 0.866 21.403 1.00 95.12 96 LYS A CA 1
ATOM 828 C C . LYS A 1 96 ? -12.611 1.161 21.743 1.00 95.12 96 LYS A C 1
ATOM 830 O O . LYS A 1 96 ? -12.898 2.154 22.412 1.00 95.12 96 LYS A O 1
ATOM 835 N N . ILE A 1 97 ? -13.510 0.321 21.244 1.00 92.94 97 ILE A N 1
ATOM 836 C CA . ILE A 1 97 ? -14.928 0.315 21.606 1.00 92.94 97 ILE A CA 1
ATOM 837 C C . ILE A 1 97 ? -15.050 -0.596 22.832 1.00 92.94 97 ILE A C 1
ATOM 839 O O . ILE A 1 97 ? -14.510 -1.705 22.816 1.00 92.94 97 ILE A O 1
ATOM 843 N N . ASN A 1 98 ? -15.655 -0.077 23.903 1.00 73.06 98 ASN A N 1
ATOM 844 C CA . ASN A 1 98 ? -15.985 -0.853 25.100 1.00 73.06 98 ASN A CA 1
ATOM 845 C C . ASN A 1 98 ? -17.301 -1.591 24.892 1.00 73.06 98 ASN A C 1
ATOM 847 O O . ASN A 1 98 ? -18.210 -0.960 24.307 1.00 73.06 98 ASN A O 1
#

Sequence (98 aa):
SIPYWHLLFPRQLVKEFIEKMENIRPLAESKLNRWSLIKFHNLWEKYSNKLKKIKYKESLNIFHLDLIMQYPSCFKSKTNYFDNLIVDGIEVLFKKIN

pLDDT: mean 86.29, std 7.38, range [58.03, 96.25]